Protein AF-A0A3D4QAQ2-F1 (afdb_monomer_lite)

pLDDT: mean 87.37, std 17.88, range [36.38, 98.62]

Sequence (120 aa):
MKSLEDFQKEHGDAARYVLDPEKLSEHEKLVNRCKERCLYLLEHSAKSEARLREKLRKSGKYTEEIIEEAMEKLKAYDYVNDERLAMQLIRSYAGRKSMREIEQKLYQRGVGAAAIRAAI

Radius of gyration: 16.91 Å; chains: 1; bounding box: 34×26×49 Å

Secondary structure (DSSP, 8-state):
---HHHHHHHH--TTS----GGGS-HHHHHHHHHHHHHHHHHHHS---HHHHHHHHHHHTSS-HHHHHHHHHHHHHTTSS-HHHHHHHHHHHHTTTS-HHHHHHHHHHTT--HHHHHHT-

Foldseek 3Di:
DQDPVNVDVVPDDPPPDPVPPVPDDPLVVLLVVLLVQLVVVVVVHNAALQVSLVVSVVVVSDDPVSSVVSSVVCVVVPVHQLLVVLLVQCVVCPPPDDLVVSVVVSVVRVRDPVSNVSND

Structure (mmCIF, N/CA/C/O backbone):
data_AF-A0A3D4QAQ2-F1
#
_entry.id   AF-A0A3D4QAQ2-F1
#
loop_
_atom_site.group_PDB
_atom_site.id
_atom_site.type_symbol
_atom_site.label_atom_id
_atom_site.label_alt_id
_atom_site.label_comp_id
_atom_site.label_asym_id
_atom_site.label_entity_id
_atom_site.label_seq_id
_atom_site.pdbx_PDB_ins_code
_atom_site.Cartn_x
_atom_site.Cartn_y
_atom_site.Cartn_z
_atom_site.occupancy
_atom_site.B_iso_or_equiv
_atom_site.auth_seq_id
_atom_site.auth_comp_id
_atom_site.auth_asym_id
_atom_site.auth_atom_id
_atom_site.pdbx_PDB_model_num
ATOM 1 N N . MET A 1 1 ? -10.943 -17.600 -9.053 1.00 47.47 1 MET A N 1
ATOM 2 C CA . MET A 1 1 ? -9.920 -16.618 -9.469 1.00 47.47 1 MET A CA 1
ATOM 3 C C . MET A 1 1 ? -9.989 -16.602 -10.984 1.00 47.47 1 MET A C 1
ATOM 5 O O . MET A 1 1 ? -9.905 -17.684 -11.548 1.00 47.47 1 MET A O 1
ATOM 9 N N . LYS A 1 2 ? -10.320 -15.468 -11.614 1.00 40.69 2 LYS A N 1
ATOM 10 C CA . LYS A 1 2 ? -10.458 -15.401 -13.079 1.00 40.69 2 LYS A CA 1
ATOM 11 C C . LYS A 1 2 ? -9.132 -15.829 -13.720 1.00 40.69 2 LYS A C 1
ATOM 13 O O . LYS A 1 2 ? -8.078 -15.408 -13.240 1.00 40.69 2 LYS A O 1
ATOM 18 N N . SER A 1 3 ? -9.199 -16.710 -14.716 1.00 54.34 3 SER A N 1
ATOM 19 C CA . SER A 1 3 ? -8.035 -17.172 -15.474 1.00 54.34 3 SER A CA 1
ATOM 20 C C . SER A 1 3 ? -7.354 -15.979 -16.146 1.00 54.34 3 SER A C 1
ATOM 22 O O . SER A 1 3 ? -8.000 -14.973 -16.454 1.00 54.34 3 SER A O 1
ATOM 24 N N . LEU A 1 4 ? -6.054 -16.099 -16.420 1.00 41.47 4 LEU A N 1
ATOM 25 C CA . LEU A 1 4 ? -5.331 -15.152 -17.273 1.00 41.47 4 LEU A CA 1
ATOM 26 C C . LEU A 1 4 ? -6.055 -14.973 -18.626 1.00 41.47 4 LEU A C 1
ATOM 28 O O . LEU A 1 4 ? -6.077 -13.883 -19.192 1.00 41.47 4 LEU A O 1
ATOM 32 N N . GLU A 1 5 ? -6.712 -16.039 -19.086 1.00 47.38 5 GLU A N 1
ATOM 33 C CA . GLU A 1 5 ? -7.514 -16.091 -20.309 1.00 47.38 5 GLU A CA 1
ATOM 34 C C . GLU A 1 5 ? -8.834 -15.313 -20.181 1.00 47.38 5 GLU A C 1
ATOM 36 O O . GLU A 1 5 ? -9.243 -14.632 -21.120 1.00 47.38 5 GLU A O 1
ATOM 41 N N . ASP A 1 6 ? -9.477 -15.343 -19.008 1.00 53.59 6 ASP A N 1
ATOM 42 C CA . ASP A 1 6 ? -10.709 -14.584 -18.747 1.00 53.59 6 ASP A CA 1
ATOM 43 C C . ASP A 1 6 ? -10.431 -13.074 -18.766 1.00 53.59 6 ASP A C 1
ATOM 45 O O . ASP A 1 6 ? -11.231 -12.285 -19.270 1.00 53.59 6 ASP A O 1
ATOM 49 N N . PHE A 1 7 ? -9.257 -12.674 -18.268 1.00 51.44 7 PHE A N 1
ATOM 50 C CA . PHE A 1 7 ? -8.813 -11.282 -18.257 1.00 51.44 7 PHE A CA 1
ATOM 51 C C . PHE A 1 7 ? -8.522 -10.751 -19.671 1.00 51.44 7 PHE A C 1
ATOM 53 O O . PHE A 1 7 ? -8.930 -9.638 -20.011 1.00 51.44 7 PHE A O 1
ATOM 60 N N . GLN A 1 8 ? -7.870 -11.568 -20.508 1.00 47.88 8 GLN A N 1
ATOM 61 C CA . GLN A 1 8 ? -7.568 -11.258 -21.912 1.00 47.88 8 GLN A CA 1
ATOM 62 C C . GLN A 1 8 ? -8.834 -11.071 -22.758 1.00 47.88 8 GLN A C 1
ATOM 64 O O . GLN A 1 8 ? -8.857 -10.242 -23.666 1.00 47.88 8 GLN A O 1
ATOM 69 N N . LYS A 1 9 ? -9.896 -11.819 -22.444 1.00 55.38 9 LYS A N 1
ATOM 70 C CA . LYS A 1 9 ? -11.161 -11.781 -23.182 1.00 55.38 9 LYS A CA 1
ATOM 71 C C . LYS A 1 9 ? -12.022 -10.561 -22.840 1.00 55.38 9 LYS A C 1
ATOM 73 O O . LYS A 1 9 ? -12.699 -10.044 -23.722 1.00 55.38 9 LYS A O 1
ATOM 78 N N . GLU A 1 10 ? -11.986 -10.092 -21.590 1.00 53.31 10 GLU A N 1
ATOM 79 C CA . GLU A 1 10 ? -12.777 -8.936 -21.129 1.00 53.31 10 GLU A CA 1
ATOM 80 C C . GLU A 1 10 ? -12.236 -7.579 -21.616 1.00 53.31 10 GLU A C 1
ATOM 82 O O . GLU A 1 10 ? -13.019 -6.642 -21.752 1.00 53.31 10 GLU A O 1
ATOM 87 N N . HIS A 1 11 ? -10.930 -7.449 -21.888 1.00 55.12 11 HIS A N 1
ATOM 88 C CA . HIS A 1 11 ? -10.295 -6.129 -22.051 1.00 55.12 11 HIS A CA 1
ATOM 89 C C . HIS A 1 11 ? -9.943 -5.719 -23.483 1.00 55.12 11 HIS A C 1
ATOM 91 O O . HIS A 1 11 ? -9.561 -4.568 -23.673 1.00 55.12 11 HIS A O 1
ATOM 97 N N . GLY A 1 12 ? -10.140 -6.593 -24.476 1.00 38.38 12 GLY A N 1
ATOM 98 C CA . GLY A 1 12 ? -10.079 -6.230 -25.893 1.00 38.38 12 GLY A CA 1
ATOM 99 C C . GLY A 1 12 ? -8.683 -5.856 -26.418 1.00 38.38 12 GLY A C 1
ATOM 100 O O . GLY A 1 12 ? -8.013 -4.966 -25.913 1.00 38.38 12 GLY A O 1
ATOM 101 N N . ASP A 1 13 ? -8.309 -6.538 -27.497 1.00 36.38 13 ASP A N 1
ATOM 102 C CA . ASP A 1 13 ? -7.185 -6.298 -28.407 1.00 36.38 13 ASP A CA 1
ATOM 103 C C . ASP A 1 13 ? -5.771 -6.140 -27.806 1.00 36.38 13 ASP A C 1
ATOM 105 O O . ASP A 1 13 ? -5.437 -5.255 -27.016 1.00 36.38 13 ASP A O 1
ATOM 109 N N . ALA A 1 14 ? -4.880 -6.997 -28.292 1.00 43.44 14 ALA A N 1
ATOM 110 C CA . ALA A 1 14 ? -3.486 -7.162 -27.896 1.00 43.44 14 ALA A CA 1
ATOM 111 C C . ALA A 1 14 ? -2.579 -5.950 -28.219 1.00 43.44 14 ALA A C 1
ATOM 113 O O . ALA A 1 14 ? -1.357 -6.058 -28.163 1.00 43.44 14 ALA A O 1
ATOM 114 N N . ALA A 1 15 ? -3.149 -4.783 -28.530 1.00 40.12 15 ALA A N 1
ATOM 115 C CA . ALA A 1 15 ? -2.428 -3.570 -28.903 1.00 40.12 15 ALA A CA 1
ATOM 116 C C . ALA A 1 15 ? -1.893 -2.755 -27.708 1.00 40.12 15 ALA A C 1
ATOM 118 O O . ALA A 1 15 ? -1.058 -1.876 -27.900 1.00 40.12 15 ALA A O 1
ATOM 119 N N . ARG A 1 16 ? -2.345 -3.021 -26.471 1.00 44.91 16 ARG A N 1
ATOM 120 C CA . ARG A 1 16 ? -1.873 -2.300 -25.264 1.00 44.91 16 ARG A CA 1
ATOM 121 C C . ARG A 1 16 ? -0.889 -3.064 -24.392 1.00 44.91 16 ARG A C 1
ATOM 123 O O . ARG A 1 16 ? -0.199 -2.449 -23.583 1.00 44.91 16 ARG A O 1
ATOM 130 N N . TYR A 1 17 ? -0.809 -4.378 -24.547 1.00 50.69 17 TYR A N 1
ATOM 131 C CA . TYR A 1 17 ? 0.184 -5.180 -23.851 1.00 50.69 17 TYR A CA 1
ATOM 132 C C . TYR A 1 17 ? 1.288 -5.505 -24.844 1.00 50.69 17 TYR A C 1
ATOM 134 O O . TYR A 1 17 ? 1.156 -6.415 -25.656 1.00 50.69 17 TYR A O 1
ATOM 142 N N . VAL A 1 18 ? 2.390 -4.759 -24.780 1.00 53.91 18 VAL A N 1
ATOM 143 C CA . VAL A 1 18 ? 3.643 -5.190 -25.401 1.00 53.91 18 VAL A CA 1
ATOM 144 C C . VAL A 1 18 ? 4.100 -6.432 -24.628 1.00 53.91 18 VAL A C 1
ATOM 146 O O . VAL A 1 18 ? 4.782 -6.340 -23.612 1.00 53.91 18 VAL A O 1
ATOM 149 N N . LEU A 1 19 ? 3.616 -7.602 -25.057 1.00 57.16 19 LEU A N 1
ATOM 150 C CA . LEU A 1 19 ? 3.921 -8.909 -24.459 1.00 57.16 19 LEU A CA 1
ATOM 151 C C . LEU A 1 19 ? 5.347 -9.375 -24.779 1.00 57.16 19 LEU A C 1
ATOM 153 O O . LEU A 1 19 ? 5.804 -10.365 -24.220 1.00 57.16 19 LEU A O 1
ATOM 157 N N . ASP A 1 20 ? 6.028 -8.666 -25.677 1.00 68.94 20 ASP A N 1
ATOM 158 C CA . ASP A 1 20 ? 7.408 -8.902 -26.074 1.00 68.94 20 ASP A CA 1
ATOM 159 C C . ASP A 1 20 ? 8.359 -8.067 -25.194 1.00 68.94 20 ASP A C 1
ATOM 161 O O . ASP A 1 20 ? 8.421 -6.842 -25.356 1.00 68.94 20 ASP A O 1
ATOM 165 N N . PRO A 1 21 ? 9.105 -8.684 -24.257 1.00 64.81 21 PRO A N 1
ATOM 166 C CA . PRO A 1 21 ? 9.988 -7.959 -23.346 1.00 64.81 21 PRO A CA 1
ATOM 167 C C . PRO A 1 21 ? 11.077 -7.145 -24.054 1.00 64.81 21 PRO A C 1
ATOM 169 O O . PRO A 1 21 ? 11.576 -6.173 -23.479 1.00 64.81 21 PRO A O 1
ATOM 172 N N . GLU A 1 22 ? 11.442 -7.516 -25.285 1.00 75.00 22 GLU A N 1
ATOM 173 C CA . GLU A 1 22 ? 12.463 -6.825 -26.078 1.00 75.00 22 GLU A CA 1
ATOM 174 C C . GLU A 1 22 ? 11.964 -5.484 -26.629 1.00 75.00 22 GLU A C 1
ATOM 176 O O . GLU A 1 22 ? 12.766 -4.596 -26.915 1.00 75.00 22 GLU A O 1
ATOM 181 N N . LYS A 1 23 ? 10.642 -5.299 -26.716 1.00 82.31 23 LYS A N 1
ATOM 182 C CA . LYS A 1 23 ? 10.008 -4.073 -27.220 1.00 82.31 23 LYS A CA 1
ATOM 183 C C . LYS A 1 23 ? 9.642 -3.067 -26.129 1.00 82.31 23 LYS A C 1
ATOM 185 O O . LYS A 1 23 ? 9.214 -1.963 -26.453 1.00 82.31 23 LYS A O 1
ATOM 190 N N . LEU A 1 24 ? 9.797 -3.426 -24.854 1.00 83.56 24 LEU A N 1
ATOM 191 C CA . LEU A 1 24 ? 9.527 -2.518 -23.739 1.00 83.56 24 LEU A CA 1
ATOM 192 C C . LEU A 1 24 ? 10.660 -1.503 -23.576 1.00 83.56 24 LEU A C 1
ATOM 194 O O . LEU A 1 24 ? 11.842 -1.860 -23.557 1.00 83.56 24 LEU A O 1
ATOM 198 N N . SER A 1 25 ? 10.294 -0.245 -23.353 1.00 91.25 25 SER A N 1
ATOM 199 C CA . SER A 1 25 ? 11.235 0.762 -22.869 1.00 91.25 25 SER A CA 1
ATOM 200 C C . SER A 1 25 ? 11.765 0.393 -21.475 1.00 91.25 25 SER A C 1
ATOM 202 O O . SER A 1 25 ? 11.114 -0.310 -20.695 1.00 91.25 25 SER A O 1
ATOM 204 N N . GLU A 1 26 ? 12.945 0.900 -21.111 1.00 91.88 26 GLU A N 1
ATOM 205 C CA . GLU A 1 26 ? 13.504 0.695 -19.764 1.00 91.88 26 GLU A CA 1
ATOM 206 C C . GLU A 1 26 ? 12.579 1.222 -18.657 1.00 91.88 26 GLU A C 1
ATOM 208 O O . GLU A 1 26 ? 12.490 0.633 -17.576 1.00 91.88 26 GLU A O 1
ATOM 213 N N . HIS A 1 27 ? 11.833 2.289 -18.951 1.00 94.12 2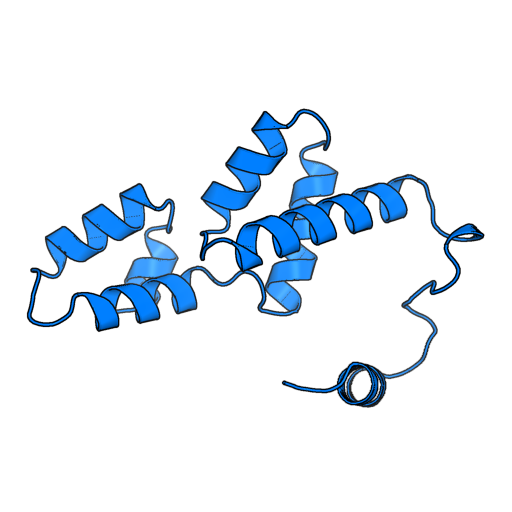7 HIS A N 1
ATOM 214 C CA . HIS A 1 27 ? 10.809 2.830 -18.069 1.00 94.12 27 HIS A CA 1
ATOM 215 C C . HIS A 1 27 ? 9.699 1.805 -17.798 1.00 94.12 27 HIS A C 1
ATOM 217 O O . HIS A 1 27 ? 9.436 1.458 -16.647 1.00 94.12 27 HIS A O 1
ATOM 223 N N . GLU A 1 28 ? 9.105 1.229 -18.846 1.00 91.81 28 GLU A N 1
ATOM 224 C CA . GLU A 1 28 ? 8.043 0.226 -18.702 1.00 91.81 28 GLU A CA 1
ATOM 225 C C . GLU A 1 28 ? 8.534 -1.041 -17.993 1.00 91.81 28 GLU A C 1
ATOM 227 O O . GLU A 1 28 ? 7.816 -1.607 -17.163 1.00 91.81 28 GLU A O 1
ATOM 232 N N . LYS A 1 29 ? 9.782 -1.461 -18.246 1.00 92.25 29 LYS A N 1
ATOM 233 C CA . LYS A 1 29 ? 10.415 -2.567 -17.509 1.00 92.25 29 LYS A CA 1
ATOM 234 C C . LYS A 1 29 ? 10.529 -2.252 -16.017 1.00 92.25 29 LYS A C 1
ATOM 236 O O . LYS A 1 29 ? 10.257 -3.117 -15.183 1.00 92.25 29 LYS A O 1
ATOM 241 N N . LEU A 1 30 ? 10.909 -1.027 -15.649 1.00 95.62 30 LEU A N 1
ATOM 242 C CA . LEU A 1 30 ? 10.962 -0.594 -14.249 1.00 95.62 30 LEU A CA 1
ATOM 243 C C . LEU A 1 30 ? 9.576 -0.560 -13.600 1.00 95.62 30 LEU A C 1
ATOM 245 O O . LEU A 1 30 ? 9.436 -1.071 -12.488 1.00 95.62 30 LEU A O 1
ATOM 249 N N . VAL A 1 31 ? 8.555 -0.051 -14.294 1.00 95.69 31 VAL A N 1
ATOM 250 C CA . VAL A 1 31 ? 7.163 -0.076 -13.811 1.00 95.69 31 VAL A CA 1
ATOM 251 C C . VAL A 1 31 ? 6.687 -1.513 -13.604 1.00 95.69 31 VAL A C 1
ATOM 253 O O . VAL A 1 31 ? 6.086 -1.821 -12.575 1.00 95.69 31 VAL A O 1
ATOM 256 N N . ASN A 1 32 ? 6.991 -2.426 -14.531 1.00 92.62 32 ASN A N 1
ATOM 257 C CA . ASN A 1 32 ? 6.647 -3.843 -14.395 1.00 92.62 32 ASN A CA 1
ATOM 258 C C . ASN A 1 32 ? 7.316 -4.483 -13.171 1.00 92.62 32 ASN A C 1
ATOM 260 O O . ASN A 1 32 ? 6.613 -5.049 -12.333 1.00 92.62 32 ASN A O 1
ATOM 264 N N . ARG A 1 33 ? 8.627 -4.285 -12.981 1.00 96.00 33 ARG A N 1
ATOM 265 C CA . ARG A 1 33 ? 9.338 -4.763 -11.779 1.00 96.00 33 ARG A CA 1
ATOM 266 C C . ARG A 1 33 ? 8.801 -4.145 -10.485 1.00 96.00 33 ARG A C 1
ATOM 268 O O . ARG A 1 33 ? 8.726 -4.819 -9.456 1.00 96.00 33 ARG A O 1
ATOM 275 N N . CYS A 1 34 ? 8.415 -2.869 -10.519 1.00 97.88 34 CYS A N 1
ATOM 276 C CA . CYS A 1 34 ? 7.802 -2.188 -9.381 1.00 97.88 34 CYS A CA 1
ATOM 277 C C . CYS A 1 34 ? 6.464 -2.848 -9.007 1.00 97.88 34 CYS A C 1
ATOM 279 O O . CYS A 1 34 ? 6.279 -3.228 -7.849 1.00 97.88 34 CYS A O 1
ATOM 281 N N . LYS A 1 35 ? 5.583 -3.097 -9.990 1.00 96.75 35 LYS A N 1
ATOM 282 C CA . LYS A 1 35 ? 4.312 -3.815 -9.784 1.00 96.75 35 LYS A CA 1
ATOM 283 C C . LYS A 1 35 ? 4.526 -5.219 -9.224 1.00 96.75 35 LYS A C 1
ATOM 285 O O . LYS A 1 35 ? 3.904 -5.564 -8.225 1.00 96.75 35 LYS A O 1
ATOM 290 N N . GLU A 1 36 ? 5.426 -6.007 -9.810 1.00 96.31 36 GLU A N 1
ATOM 291 C CA . GLU A 1 36 ? 5.765 -7.350 -9.314 1.00 96.31 36 GLU A CA 1
ATOM 292 C C . GLU A 1 36 ? 6.236 -7.304 -7.860 1.00 96.31 36 GLU A C 1
ATOM 294 O O . GLU A 1 36 ? 5.810 -8.106 -7.028 1.00 96.31 36 GLU A O 1
ATOM 299 N N . ARG A 1 37 ? 7.055 -6.305 -7.507 1.00 97.50 37 ARG A N 1
ATOM 300 C CA . ARG A 1 37 ? 7.475 -6.105 -6.120 1.00 97.50 37 ARG A CA 1
ATOM 301 C C . ARG A 1 37 ? 6.291 -5.801 -5.202 1.00 97.50 37 ARG A C 1
ATOM 303 O O . ARG A 1 37 ? 6.283 -6.287 -4.070 1.00 97.50 37 ARG A O 1
ATOM 310 N N . CYS A 1 38 ? 5.311 -5.013 -5.639 1.00 97.44 38 CYS A N 1
ATOM 311 C CA . CYS A 1 38 ? 4.092 -4.772 -4.867 1.00 97.44 38 CYS A CA 1
ATOM 312 C C . CYS A 1 38 ? 3.277 -6.048 -4.671 1.00 97.44 38 CYS A C 1
ATOM 314 O O . CYS A 1 38 ? 2.873 -6.324 -3.544 1.00 97.44 38 CYS A O 1
ATOM 316 N N . LEU A 1 39 ? 3.073 -6.827 -5.737 1.00 96.31 39 LEU A N 1
ATOM 317 C CA . LEU A 1 39 ? 2.330 -8.087 -5.690 1.00 96.31 39 LEU A CA 1
ATOM 318 C C . LEU A 1 39 ? 2.993 -9.071 -4.724 1.00 96.31 39 LEU A C 1
ATOM 320 O O . LEU A 1 39 ? 2.343 -9.527 -3.788 1.00 96.31 39 LEU A O 1
ATOM 324 N N . TYR A 1 40 ? 4.312 -9.249 -4.833 1.00 96.44 40 TYR A N 1
ATOM 325 C CA . TYR A 1 40 ? 5.095 -10.033 -3.877 1.00 96.44 40 TYR A CA 1
ATOM 326 C C . TYR A 1 40 ? 4.870 -9.565 -2.430 1.00 96.44 40 TYR A C 1
ATOM 328 O O . TYR A 1 40 ? 4.667 -10.365 -1.519 1.00 96.44 40 TYR A O 1
ATOM 336 N N . LEU A 1 41 ? 4.883 -8.250 -2.176 1.00 96.50 41 LEU A N 1
ATOM 337 C CA . LEU A 1 41 ? 4.622 -7.728 -0.834 1.00 96.50 41 LEU A CA 1
ATOM 338 C C . LEU A 1 41 ? 3.193 -8.030 -0.365 1.00 96.50 41 LEU A C 1
ATOM 340 O O . LEU A 1 41 ? 3.022 -8.333 0.816 1.00 96.50 41 LEU A O 1
ATOM 344 N N . LEU A 1 42 ? 2.193 -7.920 -1.238 1.00 94.81 42 LEU A N 1
ATOM 345 C CA . LEU A 1 42 ? 0.782 -8.154 -0.920 1.00 94.81 42 LEU A CA 1
ATOM 346 C C . LEU A 1 42 ? 0.485 -9.629 -0.628 1.00 94.81 42 LEU A C 1
ATOM 348 O O . LEU A 1 42 ? -0.236 -9.903 0.329 1.00 94.81 42 LEU A O 1
ATOM 352 N N . GLU A 1 43 ? 1.105 -10.558 -1.359 1.00 94.12 43 GLU A N 1
ATOM 353 C CA . GLU A 1 43 ? 0.994 -12.007 -1.120 1.00 94.12 43 GLU A CA 1
ATOM 354 C C . GLU A 1 43 ? 1.396 -12.395 0.309 1.00 94.12 43 GLU A C 1
ATOM 356 O O . GLU A 1 43 ? 0.754 -13.227 0.944 1.00 94.12 43 GLU A O 1
ATOM 361 N N . HIS A 1 44 ? 2.430 -11.750 0.855 1.00 93.81 44 HIS A N 1
ATOM 362 C CA . HIS A 1 44 ? 2.924 -12.052 2.202 1.00 93.81 44 HIS A CA 1
ATOM 363 C C . HIS A 1 44 ? 2.080 -11.414 3.312 1.00 93.81 44 HIS A C 1
ATOM 365 O O . HIS A 1 44 ? 2.133 -11.839 4.464 1.00 93.81 44 HIS A O 1
ATOM 371 N N . SER A 1 45 ? 1.394 -10.305 3.031 1.00 91.69 45 SER A N 1
ATOM 372 C CA . SER A 1 45 ? 0.462 -9.670 3.972 1.00 91.69 45 SER A CA 1
ATOM 373 C C . SER A 1 45 ? -0.256 -8.497 3.322 1.00 91.69 45 SER A C 1
ATOM 375 O O . SER A 1 45 ? 0.379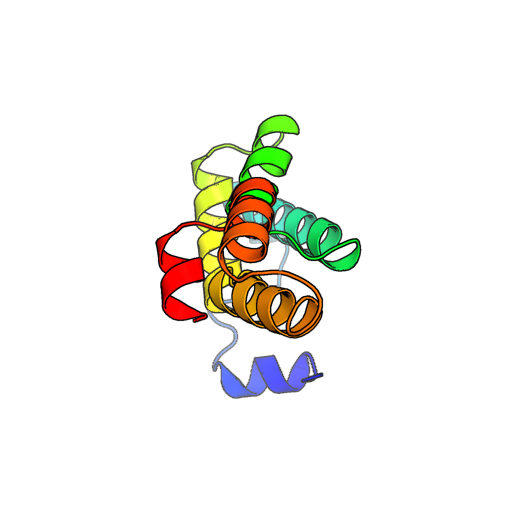 -7.665 2.667 1.00 91.69 45 SER A O 1
ATOM 377 N N . ALA A 1 46 ? -1.543 -8.351 3.636 1.00 93.25 46 ALA A N 1
ATOM 378 C CA . ALA A 1 46 ? -2.326 -7.182 3.262 1.00 93.25 46 ALA A CA 1
ATOM 379 C C . ALA A 1 46 ? -1.662 -5.882 3.755 1.00 93.25 46 ALA A C 1
ATOM 381 O O . ALA A 1 46 ? -1.228 -5.780 4.909 1.00 93.25 46 ALA A O 1
ATOM 382 N N . LYS A 1 47 ? -1.561 -4.893 2.864 1.00 96.19 47 LYS A N 1
ATOM 383 C CA . LYS A 1 47 ? -0.909 -3.599 3.100 1.00 96.19 47 LYS A CA 1
ATOM 384 C C . LYS A 1 47 ? -1.734 -2.496 2.466 1.00 96.19 47 LYS A C 1
ATOM 386 O O . LYS A 1 47 ? -2.331 -2.720 1.419 1.00 96.19 47 LYS A O 1
ATOM 391 N N . SER A 1 48 ? -1.713 -1.325 3.091 1.00 98.12 48 SER A N 1
ATOM 392 C CA . SER A 1 48 ? -2.238 -0.121 2.463 1.00 98.12 48 SER A CA 1
ATOM 393 C C . SER A 1 48 ? -1.305 0.383 1.364 1.00 98.12 48 SER A C 1
ATOM 395 O O . SER A 1 48 ? -0.109 0.055 1.355 1.00 98.12 48 SER A O 1
ATOM 397 N N . GLU A 1 49 ? -1.823 1.245 0.492 1.00 98.12 49 GLU A N 1
ATOM 398 C CA . GLU A 1 49 ? -1.028 1.969 -0.503 1.00 98.12 49 GLU A CA 1
ATOM 399 C C . GLU A 1 49 ? 0.162 2.680 0.158 1.00 98.12 49 GLU A C 1
ATOM 401 O O . GLU A 1 49 ? 1.306 2.535 -0.277 1.00 98.12 49 GLU A O 1
ATOM 406 N N . ALA A 1 50 ? -0.075 3.378 1.274 1.00 98.19 50 ALA A N 1
ATOM 407 C CA . ALA A 1 50 ? 0.974 4.107 1.983 1.00 98.19 50 ALA A CA 1
ATOM 408 C C . ALA A 1 50 ? 2.119 3.188 2.442 1.00 98.19 50 ALA A C 1
ATOM 410 O O . ALA A 1 50 ? 3.293 3.541 2.318 1.00 98.19 50 ALA A O 1
ATOM 411 N N . ARG A 1 51 ? 1.804 1.980 2.929 1.00 97.94 51 ARG A N 1
ATOM 412 C CA . ARG A 1 51 ? 2.818 0.998 3.353 1.00 97.94 51 ARG A CA 1
ATOM 413 C C . ARG A 1 51 ? 3.567 0.383 2.181 1.00 97.94 51 ARG A C 1
ATOM 415 O O . ARG A 1 51 ? 4.750 0.064 2.325 1.00 97.94 51 ARG A O 1
ATOM 422 N N . LEU A 1 52 ? 2.909 0.207 1.038 1.00 98.38 52 LEU A N 1
ATOM 423 C CA . LEU A 1 52 ? 3.581 -0.219 -0.186 1.00 98.38 52 LEU A CA 1
ATOM 424 C C . LEU A 1 52 ? 4.554 0.860 -0.666 1.00 98.38 52 LEU A C 1
ATOM 426 O O . LEU A 1 52 ? 5.737 0.560 -0.821 1.00 98.38 52 LEU A O 1
ATOM 430 N N . ARG A 1 53 ? 4.100 2.114 -0.792 1.00 98.50 53 ARG A N 1
ATOM 431 C CA . ARG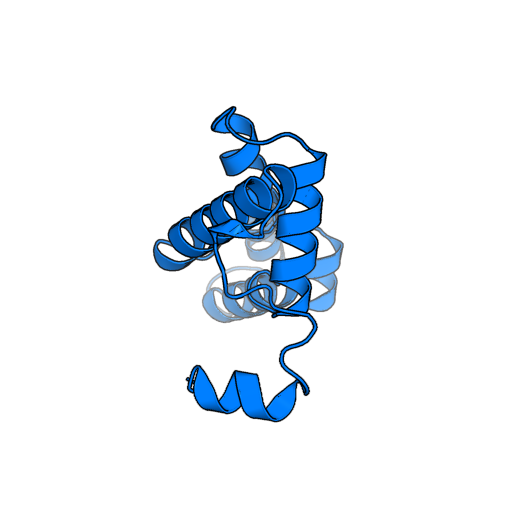 A 1 53 ? 4.946 3.261 -1.161 1.00 98.50 53 ARG A CA 1
ATOM 432 C C . ARG A 1 53 ? 6.150 3.399 -0.233 1.00 98.50 53 ARG A C 1
ATOM 434 O O . ARG A 1 53 ? 7.279 3.490 -0.703 1.00 98.50 53 ARG A O 1
ATOM 441 N N . GLU A 1 54 ? 5.941 3.324 1.082 1.00 98.06 54 GLU A N 1
ATOM 442 C CA . GLU A 1 54 ? 7.025 3.371 2.072 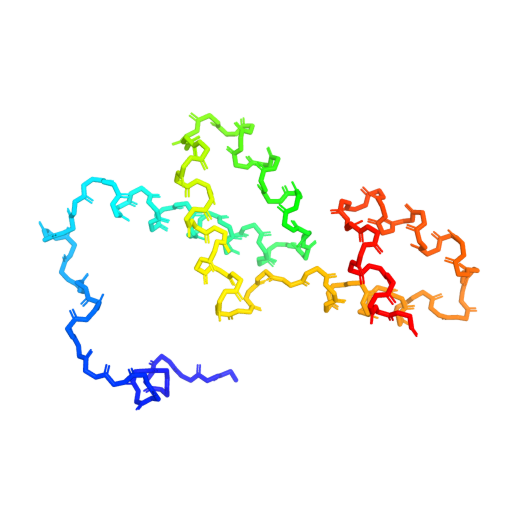1.00 98.06 54 GLU A CA 1
ATOM 443 C C . GLU A 1 54 ? 8.084 2.285 1.817 1.00 98.06 54 GLU A C 1
ATOM 445 O O . GLU A 1 54 ? 9.284 2.566 1.820 1.00 98.06 54 GLU A O 1
ATOM 450 N N . LYS A 1 55 ? 7.658 1.039 1.571 1.00 97.62 55 LYS A N 1
ATOM 451 C CA . LYS A 1 55 ? 8.574 -0.081 1.304 1.00 97.62 55 LYS A CA 1
ATOM 452 C C . LYS A 1 55 ? 9.313 0.063 -0.024 1.00 97.62 55 LYS A C 1
ATOM 454 O O . LYS A 1 55 ? 10.484 -0.307 -0.092 1.00 97.62 55 LYS A O 1
ATOM 459 N N . LEU A 1 56 ? 8.652 0.575 -1.059 1.00 98.12 56 LEU A N 1
ATOM 460 C CA . LEU A 1 56 ? 9.275 0.819 -2.359 1.00 98.12 56 LEU A CA 1
ATOM 461 C C . LEU A 1 56 ? 10.326 1.925 -2.258 1.00 98.12 56 LEU A C 1
ATOM 463 O O . LEU A 1 56 ? 11.466 1.696 -2.659 1.00 98.12 56 LEU A O 1
ATOM 467 N N . ARG A 1 57 ? 10.001 3.054 -1.618 1.00 98.25 57 ARG A N 1
ATOM 468 C CA . ARG A 1 57 ? 10.949 4.155 -1.371 1.00 98.25 57 ARG A CA 1
ATOM 469 C C . ARG A 1 57 ? 12.167 3.685 -0.580 1.00 98.25 57 ARG A C 1
ATOM 471 O O . ARG A 1 57 ? 13.298 3.902 -1.000 1.00 98.25 57 ARG A O 1
ATOM 478 N N . LYS A 1 58 ? 11.950 2.946 0.515 1.00 97.94 58 LYS A N 1
ATOM 479 C CA . LYS A 1 58 ? 13.036 2.376 1.337 1.00 97.94 58 LYS A CA 1
ATOM 480 C C . LYS A 1 58 ? 13.946 1.412 0.575 1.00 97.94 58 LYS A C 1
ATOM 482 O O . LYS A 1 58 ? 15.074 1.200 0.999 1.00 97.94 58 LYS A O 1
ATOM 487 N N . SER A 1 59 ? 13.474 0.810 -0.519 1.00 96.31 59 SER A N 1
ATOM 488 C CA . SER A 1 59 ? 14.315 -0.070 -1.334 1.00 96.31 59 SER A CA 1
ATOM 489 C C . SER A 1 59 ? 15.364 0.685 -2.154 1.00 96.31 59 SER A C 1
ATOM 491 O O . SER A 1 59 ? 16.344 0.069 -2.561 1.00 96.31 59 SER A O 1
ATOM 493 N N . GLY A 1 60 ? 15.149 1.979 -2.427 1.00 96.56 60 GLY A N 1
ATOM 494 C CA . GLY A 1 60 ? 16.027 2.799 -3.267 1.00 96.56 60 GLY A CA 1
ATOM 495 C C . GLY A 1 60 ? 16.060 2.402 -4.749 1.00 96.56 60 GLY A C 1
ATOM 496 O O . GLY A 1 60 ? 16.885 2.919 -5.490 1.00 96.56 60 GLY A O 1
ATOM 497 N N . LYS A 1 61 ? 15.196 1.475 -5.192 1.00 95.94 61 LYS A N 1
ATOM 498 C CA . LYS A 1 61 ? 15.221 0.912 -6.557 1.00 95.94 61 LYS A CA 1
ATOM 499 C C . LYS A 1 61 ? 14.340 1.649 -7.565 1.00 95.94 61 LYS A C 1
ATOM 501 O O . LYS A 1 61 ? 14.455 1.389 -8.758 1.00 95.94 61 LYS A O 1
ATOM 506 N N . TYR A 1 62 ? 13.437 2.503 -7.090 1.00 97.38 62 TYR A N 1
ATOM 507 C CA . TYR A 1 62 ? 12.392 3.120 -7.903 1.00 97.38 62 TYR A CA 1
ATOM 508 C C . TYR A 1 62 ? 12.290 4.612 -7.590 1.00 97.38 62 TYR A C 1
ATOM 510 O O . TYR A 1 62 ? 12.358 5.004 -6.423 1.00 97.38 62 TYR A O 1
ATOM 518 N N . THR A 1 63 ? 12.117 5.427 -8.630 1.00 98.12 63 THR A N 1
ATOM 519 C CA . THR A 1 63 ? 11.777 6.849 -8.504 1.00 98.12 63 THR A CA 1
ATOM 520 C C . THR A 1 63 ? 10.316 7.008 -8.078 1.00 98.12 63 THR A C 1
ATOM 522 O O . THR A 1 63 ? 9.532 6.061 -8.162 1.00 98.12 63 THR A O 1
ATOM 525 N N . GLU A 1 64 ? 9.928 8.204 -7.626 1.00 98.06 64 GLU A N 1
ATOM 526 C CA . GLU A 1 64 ? 8.534 8.457 -7.234 1.00 98.06 64 GLU A CA 1
ATOM 527 C C . GLU A 1 64 ? 7.567 8.318 -8.420 1.00 98.06 64 GLU A C 1
ATOM 529 O O . GLU A 1 64 ? 6.487 7.771 -8.246 1.00 98.06 64 GLU A O 1
ATOM 534 N N . GLU A 1 65 ? 7.987 8.710 -9.625 1.00 98.25 65 GLU A N 1
ATOM 535 C CA . GLU A 1 65 ? 7.218 8.545 -10.867 1.00 98.25 65 GLU A CA 1
ATOM 536 C C . GLU A 1 65 ? 6.897 7.069 -11.159 1.00 98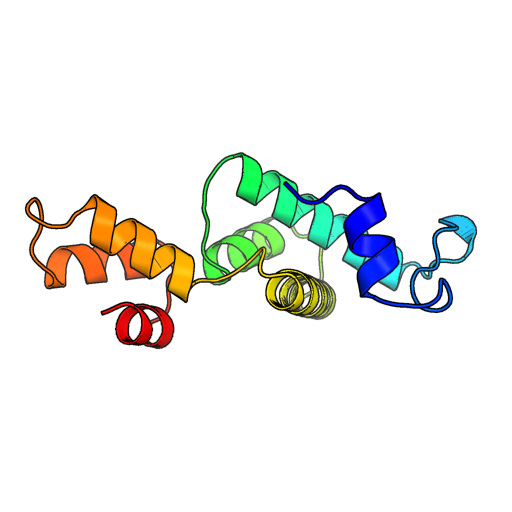.25 65 GLU A C 1
ATOM 538 O O . GLU A 1 65 ? 5.737 6.708 -11.343 1.00 98.25 65 GLU A O 1
ATOM 543 N N . ILE A 1 66 ? 7.901 6.186 -11.083 1.00 98.44 66 ILE A N 1
ATOM 544 C CA . ILE A 1 66 ? 7.715 4.738 -11.275 1.00 98.44 66 ILE A CA 1
ATOM 545 C C . ILE A 1 66 ? 6.798 4.144 -10.197 1.00 98.44 66 ILE A C 1
ATOM 547 O O . ILE A 1 66 ? 6.026 3.220 -10.467 1.00 98.44 66 ILE A O 1
ATOM 551 N N . ILE A 1 67 ? 6.907 4.629 -8.955 1.00 98.62 67 ILE A N 1
ATOM 552 C CA . ILE A 1 67 ? 6.046 4.186 -7.854 1.00 98.62 67 ILE A CA 1
ATOM 553 C C . ILE A 1 67 ? 4.604 4.630 -8.101 1.00 98.62 67 ILE A C 1
ATOM 555 O O . ILE A 1 67 ? 3.705 3.808 -7.932 1.00 98.62 67 ILE A O 1
ATOM 559 N N . GLU A 1 68 ? 4.381 5.883 -8.500 1.00 98.56 68 GLU A N 1
ATOM 560 C CA . GLU A 1 68 ? 3.048 6.415 -8.786 1.00 98.56 68 GLU A CA 1
ATOM 561 C C . GLU A 1 68 ? 2.374 5.619 -9.903 1.00 98.56 68 GLU A C 1
ATOM 563 O O . GLU A 1 68 ? 1.308 5.050 -9.680 1.00 98.56 68 GLU A O 1
ATOM 568 N N . GLU A 1 69 ? 3.035 5.453 -11.050 1.00 98.12 69 GLU A N 1
ATOM 569 C CA . GLU A 1 69 ? 2.449 4.734 -12.185 1.00 98.12 69 GLU A CA 1
ATOM 570 C C . GLU A 1 69 ? 2.149 3.264 -11.844 1.00 98.12 69 GLU A C 1
ATOM 572 O O . GLU A 1 69 ? 1.118 2.702 -12.232 1.00 98.12 69 GLU A O 1
ATOM 577 N N . ALA A 1 70 ? 3.030 2.610 -11.078 1.00 97.62 70 ALA A N 1
ATOM 578 C CA . ALA A 1 70 ? 2.769 1.259 -10.598 1.00 97.62 70 ALA A CA 1
ATOM 579 C C . ALA A 1 70 ? 1.545 1.214 -9.667 1.00 97.62 70 ALA A C 1
ATOM 581 O O . ALA A 1 70 ? 0.714 0.312 -9.807 1.00 97.62 70 ALA A O 1
ATOM 582 N N . MET A 1 71 ? 1.408 2.175 -8.745 1.00 98.31 71 MET A N 1
ATOM 583 C CA . MET A 1 71 ? 0.260 2.266 -7.836 1.00 98.31 71 MET A CA 1
ATOM 584 C C . MET A 1 71 ? -1.041 2.543 -8.583 1.00 98.31 71 MET A C 1
ATOM 586 O O . MET A 1 71 ? -2.044 1.898 -8.287 1.00 98.31 71 MET A O 1
ATOM 590 N N . GLU A 1 72 ? -1.040 3.448 -9.559 1.00 98.12 72 GLU A N 1
ATOM 591 C CA . GLU A 1 72 ? -2.203 3.728 -10.404 1.00 98.12 72 GLU A CA 1
ATOM 592 C C . GLU A 1 72 ? -2.688 2.466 -11.120 1.00 98.12 72 GLU A C 1
ATOM 594 O O . GLU A 1 72 ? -3.864 2.111 -11.013 1.00 98.12 72 GLU A O 1
ATOM 599 N N . LYS A 1 73 ? -1.777 1.719 -11.759 1.00 95.19 73 LYS A N 1
ATOM 600 C CA . LYS A 1 73 ? -2.116 0.451 -12.425 1.00 95.19 73 LYS A CA 1
ATOM 601 C C . LYS A 1 73 ? -2.662 -0.580 -11.436 1.00 95.19 73 LYS A C 1
ATOM 603 O O . LYS A 1 73 ? -3.670 -1.223 -11.709 1.00 95.19 73 LYS A O 1
ATOM 608 N N . LEU A 1 74 ? -2.026 -0.747 -10.277 1.00 96.12 74 LEU A N 1
ATOM 609 C CA . LEU A 1 74 ? -2.469 -1.722 -9.273 1.00 96.12 74 LEU A CA 1
ATOM 610 C C . LEU A 1 74 ? -3.819 -1.361 -8.643 1.00 96.12 74 LEU A C 1
ATOM 612 O O . LEU A 1 74 ? -4.583 -2.269 -8.317 1.00 96.12 74 LEU A O 1
ATOM 616 N N . LYS A 1 75 ? -4.122 -0.068 -8.487 1.00 96.69 75 LYS A N 1
ATOM 617 C CA . LYS A 1 75 ? -5.441 0.417 -8.060 1.00 96.69 75 LYS A CA 1
ATOM 618 C C . LYS A 1 75 ? -6.500 0.188 -9.132 1.00 96.69 75 LYS A C 1
ATOM 620 O O . LYS A 1 75 ? -7.581 -0.284 -8.807 1.00 96.69 75 LYS A O 1
ATOM 625 N N . ALA A 1 76 ? -6.181 0.456 -10.399 1.00 94.88 76 ALA A N 1
ATOM 626 C CA . ALA A 1 76 ? -7.099 0.224 -11.516 1.00 94.88 76 ALA A CA 1
ATOM 627 C C . ALA A 1 76 ? -7.519 -1.253 -11.633 1.00 94.88 76 ALA A C 1
ATOM 629 O O . ALA A 1 76 ? -8.666 -1.546 -11.953 1.00 94.88 76 ALA A O 1
ATOM 630 N N . TYR A 1 77 ? -6.614 -2.181 -11.314 1.00 92.75 77 TYR A N 1
ATOM 631 C CA . TYR A 1 77 ? -6.902 -3.618 -11.245 1.00 92.75 77 TYR A CA 1
ATOM 632 C C . TYR A 1 77 ? -7.391 -4.095 -9.865 1.00 92.75 77 TYR A C 1
ATOM 634 O O . TYR A 1 77 ? -7.485 -5.299 -9.634 1.00 92.75 77 TYR A O 1
ATOM 642 N N . ASP A 1 78 ? -7.662 -3.177 -8.933 1.00 93.81 78 ASP A N 1
ATOM 643 C CA . ASP A 1 78 ? -8.174 -3.457 -7.587 1.00 93.81 78 ASP A CA 1
ATOM 644 C C . ASP A 1 78 ? -7.260 -4.365 -6.726 1.00 93.81 78 ASP A C 1
ATOM 646 O O . ASP A 1 78 ? -7.705 -4.988 -5.760 1.00 93.81 78 ASP A O 1
ATOM 650 N N . TYR A 1 79 ? -5.953 -4.439 -7.019 1.00 94.81 79 TYR A N 1
ATOM 651 C CA . TYR A 1 79 ? -4.967 -5.104 -6.146 1.00 94.81 79 TYR A CA 1
ATOM 652 C C . TYR A 1 79 ? -4.671 -4.269 -4.899 1.00 94.81 79 TYR A C 1
ATOM 654 O O . TYR A 1 79 ? -4.496 -4.812 -3.806 1.00 94.81 79 TYR A O 1
ATOM 662 N N . VAL A 1 80 ? -4.633 -2.946 -5.058 1.00 97.38 80 VAL A N 1
ATOM 663 C CA . VAL A 1 80 ? -4.466 -1.985 -3.964 1.00 97.38 80 VAL A CA 1
ATOM 664 C C . VAL A 1 80 ? -5.792 -1.269 -3.759 1.00 97.38 80 VAL A C 1
ATOM 666 O O . VAL A 1 80 ? -6.246 -0.541 -4.632 1.00 97.38 80 VAL A O 1
ATOM 669 N N . ASN A 1 81 ? -6.412 -1.497 -2.604 1.00 97.38 81 ASN A N 1
ATOM 670 C CA . ASN A 1 81 ? -7.684 -0.886 -2.239 1.00 97.38 81 ASN A CA 1
ATOM 671 C C . ASN A 1 81 ? -7.753 -0.729 -0.714 1.00 97.38 81 ASN A C 1
ATOM 673 O O . ASN A 1 81 ? -8.005 -1.688 0.025 1.00 97.38 81 ASN A O 1
ATOM 677 N N . ASP A 1 82 ? -7.480 0.489 -0.250 1.00 97.88 82 ASP A N 1
ATOM 678 C CA . ASP A 1 82 ? -7.419 0.824 1.173 1.00 97.88 82 ASP A CA 1
ATOM 679 C C . ASP A 1 82 ? -8.797 0.789 1.845 1.00 97.88 82 ASP A C 1
ATOM 681 O O . ASP A 1 82 ? -8.883 0.442 3.022 1.00 97.88 82 ASP A O 1
ATOM 685 N N . GLU A 1 83 ? -9.871 1.096 1.114 1.00 97.50 83 GLU A N 1
ATOM 686 C CA . GLU A 1 83 ? -11.247 1.002 1.614 1.00 97.50 83 GLU A CA 1
ATOM 687 C C . GLU A 1 83 ? -11.608 -0.458 1.892 1.00 97.50 83 GLU A C 1
ATOM 689 O O . GLU A 1 83 ? -11.999 -0.809 3.005 1.00 97.50 83 GLU A O 1
ATOM 694 N N . ARG A 1 84 ? -11.358 -1.352 0.929 1.00 96.81 84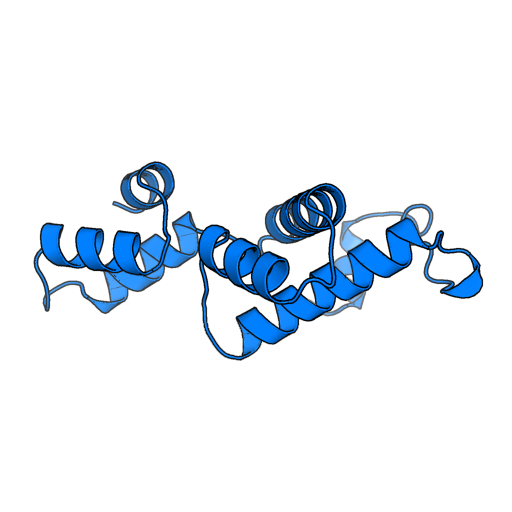 ARG A N 1
ATOM 695 C CA . ARG A 1 84 ? -11.576 -2.793 1.103 1.00 96.81 84 ARG A CA 1
ATOM 696 C C . ARG A 1 84 ? -10.740 -3.351 2.253 1.00 96.81 84 ARG A C 1
ATOM 698 O O . ARG A 1 84 ? -11.240 -4.151 3.047 1.00 96.81 84 ARG A O 1
ATOM 705 N N . LEU A 1 85 ? -9.482 -2.921 2.372 1.00 96.06 85 LEU A N 1
ATOM 706 C CA . LEU A 1 85 ? -8.628 -3.275 3.506 1.00 96.06 85 LEU A CA 1
ATOM 707 C C . LEU A 1 85 ? -9.233 -2.791 4.834 1.00 96.06 85 LEU A C 1
ATOM 709 O O . LEU A 1 85 ? -9.262 -3.550 5.806 1.00 96.06 85 LEU A O 1
ATOM 713 N N . ALA A 1 86 ? -9.731 -1.554 4.881 1.00 97.56 86 ALA A N 1
ATOM 714 C CA . ALA A 1 86 ? -10.375 -0.990 6.060 1.00 97.56 86 ALA A CA 1
ATOM 715 C C . ALA A 1 86 ? -11.622 -1.788 6.455 1.00 97.56 86 ALA A C 1
ATOM 717 O O . ALA A 1 86 ? -11.709 -2.237 7.598 1.00 97.56 86 ALA A O 1
ATOM 718 N N . MET A 1 87 ? -12.519 -2.063 5.505 1.00 97.12 87 MET A N 1
ATOM 719 C CA . MET A 1 87 ? -13.734 -2.854 5.725 1.00 97.12 87 MET A CA 1
ATOM 720 C C . MET A 1 87 ? -13.415 -4.237 6.301 1.00 97.12 87 MET A C 1
ATOM 722 O O . MET A 1 87 ? -14.033 -4.672 7.275 1.00 97.12 87 MET A O 1
ATOM 726 N N . GLN A 1 88 ? -12.432 -4.940 5.725 1.00 95.19 88 GLN A N 1
ATOM 727 C CA . GLN A 1 88 ? -12.013 -6.260 6.205 1.00 95.19 88 GLN A CA 1
ATOM 728 C C . GLN A 1 88 ? -11.511 -6.202 7.652 1.00 95.19 88 GLN A C 1
ATOM 730 O O . GLN A 1 88 ? -11.862 -7.053 8.472 1.00 95.19 88 GLN A O 1
ATOM 735 N N . LEU A 1 89 ? -10.721 -5.182 7.988 1.00 93.69 89 LEU A N 1
ATOM 736 C CA . LEU A 1 89 ? -10.177 -5.023 9.331 1.00 93.69 89 LEU A CA 1
ATOM 737 C C . LEU A 1 89 ? -11.236 -4.607 10.353 1.00 93.69 89 LEU A C 1
ATOM 739 O O . LEU A 1 89 ? -11.249 -5.181 11.443 1.00 93.69 89 LEU A O 1
ATOM 743 N N . ILE A 1 90 ? -12.147 -3.695 10.005 1.00 95.81 90 ILE A N 1
ATOM 744 C CA . ILE A 1 90 ? -13.290 -3.325 10.853 1.00 95.81 90 ILE A CA 1
ATOM 745 C C . ILE A 1 90 ? -14.103 -4.574 11.189 1.00 95.81 90 ILE A C 1
ATOM 747 O O . ILE A 1 90 ? -14.292 -4.885 12.365 1.00 95.81 90 ILE A O 1
ATOM 751 N N . ARG A 1 91 ? -14.470 -5.367 10.174 1.00 95.88 91 ARG A N 1
ATOM 752 C CA . ARG A 1 91 ? -15.185 -6.639 10.363 1.00 95.88 91 ARG A CA 1
ATOM 753 C C . ARG A 1 91 ? -14.410 -7.620 11.246 1.00 95.88 91 ARG A C 1
ATOM 755 O O . ARG A 1 91 ? -15.002 -8.255 12.108 1.00 95.88 91 ARG A O 1
ATOM 762 N N . SER A 1 92 ? -13.089 -7.716 11.082 1.00 94.81 92 SER A N 1
ATOM 763 C CA . SER A 1 92 ? -12.250 -8.629 11.880 1.00 94.81 92 SER A CA 1
ATOM 764 C C . SER A 1 92 ? -12.161 -8.275 13.374 1.00 94.81 92 SER A C 1
ATOM 766 O O . SER A 1 92 ? -11.912 -9.153 14.207 1.00 94.81 92 SER A O 1
ATOM 768 N N . TYR A 1 93 ? -12.347 -6.997 13.717 1.00 94.75 93 TYR A N 1
ATOM 769 C CA . TYR A 1 93 ? -12.275 -6.492 15.090 1.00 94.75 93 TYR A CA 1
ATOM 770 C C . TYR A 1 93 ? -13.644 -6.194 15.707 1.00 94.75 93 TYR A C 1
ATOM 772 O O . TYR A 1 93 ? -13.714 -5.952 16.917 1.00 94.75 93 TYR A O 1
ATOM 780 N N . ALA A 1 94 ? -14.714 -6.225 14.910 1.00 92.06 94 ALA A N 1
ATOM 781 C CA . ALA A 1 94 ? -16.076 -5.991 15.365 1.00 92.06 94 ALA A CA 1
ATOM 782 C C . ALA A 1 94 ? -16.421 -6.886 16.568 1.00 92.06 94 ALA A C 1
ATOM 784 O O . ALA A 1 94 ? -16.064 -8.064 16.622 1.00 92.06 94 ALA A O 1
ATOM 785 N N . GLY A 1 95 ? -17.060 -6.294 17.579 1.00 92.94 95 GLY A N 1
ATOM 786 C CA . GLY A 1 95 ? -17.417 -6.967 18.833 1.00 92.94 95 GLY A CA 1
ATOM 787 C C . GLY A 1 95 ? -16.251 -7.244 19.794 1.00 92.94 95 GLY A C 1
ATOM 788 O O . GLY A 1 95 ? -16.493 -7.649 20.925 1.00 92.94 95 GLY A O 1
ATOM 789 N N . ARG A 1 96 ? -14.992 -7.011 19.391 1.00 95.81 96 ARG A N 1
ATOM 790 C CA . ARG A 1 96 ? -13.797 -7.189 20.245 1.00 95.81 96 ARG A CA 1
ATOM 791 C C . ARG A 1 96 ? -13.114 -5.875 20.611 1.00 95.81 96 ARG A C 1
ATOM 793 O O . ARG A 1 96 ? -12.315 -5.845 21.544 1.00 95.81 96 ARG A O 1
ATOM 800 N N . LYS A 1 97 ? -13.347 -4.824 19.824 1.00 95.31 97 LYS A N 1
ATOM 801 C CA . LYS A 1 97 ? -12.727 -3.503 19.969 1.00 95.31 97 LYS A CA 1
ATOM 802 C C . LYS A 1 97 ? -13.749 -2.411 19.723 1.00 95.31 97 LYS A C 1
ATOM 804 O O . LYS A 1 97 ? -14.658 -2.585 18.913 1.00 95.31 97 LYS A O 1
ATOM 809 N N . SER A 1 98 ? -13.570 -1.286 20.402 1.00 96.31 98 SER A N 1
ATOM 810 C CA . SER A 1 98 ? -14.323 -0.070 20.106 1.00 96.31 98 SER A CA 1
ATOM 811 C C . SER A 1 98 ? -13.954 0.469 18.721 1.00 96.31 98 SER A C 1
ATOM 813 O O . SER A 1 98 ? -12.838 0.258 18.238 1.00 96.31 98 SER A O 1
ATOM 815 N N . MET A 1 99 ? -14.864 1.219 18.095 1.00 94.12 99 MET A N 1
ATOM 816 C CA . MET A 1 99 ? -14.611 1.806 16.776 1.00 94.12 99 MET A CA 1
ATOM 817 C C . MET A 1 99 ? -13.350 2.684 16.773 1.00 94.12 99 MET A C 1
ATOM 819 O O . MET A 1 99 ? -12.499 2.553 15.899 1.00 94.12 99 MET A O 1
ATOM 823 N N . ARG A 1 100 ? -13.150 3.481 17.829 1.00 94.94 100 ARG A N 1
ATOM 824 C CA . ARG A 1 100 ? -11.962 4.331 18.000 1.00 94.94 100 ARG A CA 1
ATOM 825 C C . ARG A 1 100 ? -10.649 3.537 18.020 1.00 94.94 100 ARG A C 1
ATOM 827 O O . ARG A 1 100 ? -9.663 3.963 17.424 1.00 94.94 100 ARG A O 1
ATOM 834 N N . GLU A 1 101 ? -10.609 2.383 18.690 1.00 96.44 101 GLU A N 1
ATOM 835 C CA . GLU A 1 101 ? -9.419 1.518 18.677 1.00 96.44 101 GLU A CA 1
ATOM 836 C C . GLU A 1 101 ? -9.157 0.922 17.289 1.00 96.44 101 GLU A C 1
ATOM 838 O O . GLU A 1 101 ? -8.001 0.755 16.890 1.00 96.44 101 GLU A O 1
ATOM 843 N N . ILE A 1 102 ? -10.221 0.577 16.559 1.00 95.88 102 ILE A N 1
ATOM 844 C CA . ILE A 1 102 ? -10.127 0.049 15.196 1.00 95.88 102 ILE A CA 1
ATOM 845 C C . ILE A 1 102 ? -9.560 1.120 14.259 1.00 95.88 102 ILE A C 1
ATOM 847 O O . ILE A 1 102 ? -8.591 0.844 13.551 1.00 95.88 102 ILE A O 1
ATOM 851 N N . GLU A 1 103 ? -10.086 2.346 14.308 1.00 95.25 103 GLU A N 1
ATOM 852 C CA . GLU A 1 103 ? -9.569 3.486 13.542 1.00 95.25 103 GLU A CA 1
ATOM 853 C C . GLU A 1 103 ? -8.087 3.729 13.834 1.00 95.25 103 GLU A C 1
ATOM 855 O O . GLU A 1 103 ? -7.276 3.808 12.912 1.00 95.25 103 GLU A O 1
ATOM 860 N N . GLN A 1 104 ? -7.692 3.761 15.112 1.00 95.62 104 GLN A N 1
ATOM 861 C CA . GLN A 1 104 ? -6.291 3.949 15.491 1.00 95.62 104 GLN A CA 1
ATOM 862 C C . GLN A 1 104 ? -5.385 2.856 14.900 1.00 95.62 104 GLN A C 1
ATOM 864 O O . GLN A 1 104 ? -4.290 3.149 14.414 1.00 95.62 104 GLN A O 1
ATOM 869 N N . LYS A 1 105 ? -5.838 1.597 14.890 1.00 95.06 105 LYS A N 1
ATOM 870 C CA . LYS A 1 105 ? -5.103 0.488 14.261 1.00 95.06 105 LYS A CA 1
ATOM 871 C C . LYS A 1 105 ? -5.018 0.627 12.743 1.00 95.06 105 LYS A C 1
ATOM 873 O O . LYS A 1 105 ? -3.984 0.279 12.173 1.00 95.06 105 LYS A O 1
ATOM 878 N N . LEU A 1 106 ? -6.068 1.119 12.092 1.00 95.88 106 LEU A N 1
ATOM 879 C CA . LEU A 1 106 ? -6.077 1.389 10.653 1.00 95.88 106 LEU A CA 1
ATOM 880 C C . LEU A 1 106 ? -5.079 2.490 10.290 1.00 95.88 106 LEU A C 1
ATOM 882 O O . LEU A 1 106 ? -4.238 2.277 9.414 1.00 95.88 106 LEU A O 1
ATOM 886 N N . TYR A 1 107 ? -5.063 3.592 11.042 1.00 95.56 107 TYR A N 1
ATOM 887 C CA . TYR A 1 107 ? -4.058 4.646 10.887 1.00 95.56 107 TYR A CA 1
ATOM 888 C C . TYR A 1 107 ? -2.636 4.120 11.089 1.00 95.56 107 TYR A C 1
ATOM 890 O O . TYR A 1 107 ? -1.756 4.368 10.267 1.00 95.56 107 TYR A O 1
ATOM 898 N N . GLN A 1 108 ? -2.404 3.313 12.130 1.00 94.62 108 GLN A N 1
ATOM 899 C CA . GLN A 1 108 ? -1.105 2.667 12.350 1.00 94.62 108 GLN A CA 1
ATOM 900 C C . GLN A 1 108 ? -0.722 1.716 11.213 1.00 94.62 108 GLN A C 1
ATOM 902 O O . GLN A 1 108 ? 0.461 1.493 10.975 1.00 94.62 108 GLN A O 1
ATOM 907 N N . ARG A 1 109 ? -1.684 1.159 10.476 1.00 93.88 109 ARG A N 1
ATOM 908 C CA . ARG A 1 109 ? -1.428 0.360 9.272 1.00 93.88 109 ARG A CA 1
ATOM 909 C C . ARG A 1 109 ? -1.291 1.196 8.004 1.00 93.88 109 ARG A C 1
ATOM 911 O O . ARG A 1 109 ? -1.027 0.617 6.961 1.00 93.88 109 ARG A O 1
ATOM 918 N N . GLY A 1 110 ? -1.350 2.521 8.108 1.00 95.94 110 GLY A N 1
ATOM 919 C CA . GLY A 1 110 ? -1.190 3.448 6.993 1.00 95.94 110 GLY A CA 1
ATOM 920 C C . GLY A 1 110 ? -2.434 3.568 6.120 1.00 95.94 110 GLY A C 1
ATOM 921 O O . GLY A 1 110 ? -2.294 3.918 4.955 1.00 95.94 110 GLY A O 1
ATOM 922 N N . VAL A 1 111 ? -3.617 3.230 6.637 1.00 96.94 111 VAL A N 1
ATOM 923 C CA . VAL A 1 111 ? -4.889 3.459 5.941 1.00 96.94 111 VAL A CA 1
ATOM 924 C C . VAL A 1 111 ? -5.320 4.901 6.200 1.00 96.94 111 VAL A C 1
ATOM 926 O O . VAL A 1 111 ? -5.364 5.346 7.350 1.00 96.94 111 VAL A O 1
ATOM 929 N N . GLY A 1 112 ? -5.602 5.646 5.132 1.00 94.00 112 GLY A N 1
ATOM 930 C CA . GLY A 1 112 ? -5.987 7.053 5.222 1.00 94.00 112 GLY A CA 1
ATOM 931 C C . GLY A 1 112 ? -7.389 7.269 5.800 1.00 94.00 112 GLY A C 1
ATOM 932 O O . GLY A 1 112 ? -8.274 6.427 5.663 1.00 94.00 112 GLY A O 1
ATOM 933 N N . ALA A 1 113 ? -7.622 8.449 6.383 1.00 93.62 113 ALA A N 1
ATOM 934 C CA . ALA A 1 113 ? -8.902 8.807 7.002 1.00 93.62 113 ALA A CA 1
ATOM 935 C C . ALA A 1 113 ? -10.097 8.702 6.036 1.00 93.62 113 ALA A C 1
ATOM 937 O O . ALA A 1 113 ? -11.189 8.329 6.449 1.00 93.62 113 ALA A O 1
ATOM 938 N N . ALA A 1 114 ? -9.899 9.028 4.754 1.00 95.50 114 ALA A N 1
ATOM 939 C CA . ALA A 1 114 ? -10.947 8.929 3.739 1.00 95.50 114 ALA A CA 1
ATOM 940 C C . ALA A 1 114 ? -11.403 7.478 3.521 1.00 95.50 114 ALA A C 1
ATOM 942 O O . ALA A 1 114 ? -12.599 7.215 3.561 1.00 95.50 114 ALA A O 1
ATOM 943 N N . ALA A 1 115 ? -10.458 6.543 3.387 1.00 95.75 115 ALA A N 1
ATOM 944 C CA . ALA A 1 115 ? -10.751 5.118 3.235 1.00 95.75 115 ALA A CA 1
ATOM 945 C C . ALA A 1 115 ? -11.396 4.522 4.495 1.00 95.75 115 ALA A C 1
ATOM 947 O O . ALA A 1 115 ? -12.305 3.708 4.396 1.00 95.75 115 ALA A O 1
ATOM 948 N N . ILE A 1 116 ? -10.966 4.961 5.684 1.00 94.50 116 ILE A N 1
ATOM 949 C CA . ILE A 1 116 ? -11.599 4.562 6.949 1.00 94.50 116 ILE A CA 1
ATOM 950 C C . ILE A 1 116 ? -13.056 5.029 6.984 1.00 94.50 116 ILE A C 1
ATOM 952 O O . ILE A 1 116 ? -13.930 4.226 7.279 1.00 94.50 116 ILE A O 1
ATOM 956 N N . ARG A 1 117 ? -13.327 6.299 6.653 1.00 94.31 117 ARG A N 1
ATOM 957 C CA . ARG A 1 117 ? -14.693 6.845 6.635 1.00 94.31 117 ARG A CA 1
ATOM 958 C C . ARG A 1 117 ? -15.594 6.165 5.609 1.00 94.31 117 ARG A C 1
ATOM 960 O O . ARG A 1 117 ? -16.760 5.973 5.905 1.00 94.31 117 ARG A O 1
ATOM 967 N N . ALA A 1 118 ? -15.068 5.821 4.436 1.00 94.75 118 ALA A N 1
ATOM 968 C CA . ALA A 1 118 ? -15.823 5.096 3.415 1.00 94.75 118 ALA A CA 1
ATOM 969 C C . ALA A 1 118 ? -16.179 3.659 3.847 1.00 94.75 118 ALA A C 1
ATOM 971 O O . ALA A 1 118 ? -17.151 3.094 3.363 1.00 94.75 118 ALA A O 1
ATOM 972 N N . ALA A 1 119 ? -15.404 3.078 4.768 1.00 93.38 119 ALA A N 1
ATOM 973 C CA . ALA A 1 119 ? -15.562 1.702 5.225 1.00 93.38 119 ALA A CA 1
ATOM 974 C C . ALA A 1 119 ? -16.451 1.519 6.474 1.00 93.38 119 ALA A C 1
ATOM 976 O O . ALA A 1 119 ? -16.675 0.370 6.872 1.00 93.38 119 ALA A O 1
ATOM 977 N N . ILE A 1 120 ? -16.886 2.614 7.111 1.00 88.75 120 ILE A N 1
ATOM 978 C CA . ILE A 1 120 ? -17.802 2.638 8.270 1.00 88.75 120 ILE A CA 1
ATOM 979 C C . ILE A 1 120 ? -19.239 2.701 7.765 1.00 88.75 120 ILE A C 1
ATOM 981 O O . ILE A 1 120 ? -20.047 1.878 8.250 1.00 88.75 120 ILE A O 1
#